Protein AF-A0A0R2FJ59-F1 (afdb_monomer_lite)

Secondary structure (DSSP, 8-state):
-HHHHHHHHHHHHHHHHHHHHHHHHH-BTTBS---HHHHHHHHHHHHHHHHHHHHHHHHHHH--HHHHHHHHHHHHHHHHHHHHHHHHHT--

Structure (mmCIF, N/CA/C/O backbone):
data_AF-A0A0R2FJ59-F1
#
_entry.id   AF-A0A0R2FJ59-F1
#
loop_
_atom_site.group_PDB
_atom_site.id
_atom_site.type_symbol
_atom_site.label_atom_id
_atom_site.label_alt_id
_atom_site.label_comp_id
_atom_site.label_asym_id
_atom_site.label_entity_id
_atom_site.label_seq_id
_atom_site.pdbx_PDB_ins_code
_atom_site.Cartn_x
_atom_site.Cartn_y
_atom_site.Cartn_z
_atom_site.occupancy
_atom_site.B_iso_or_equiv
_atom_site.auth_seq_id
_atom_site.auth_comp_id
_atom_site.auth_asym_id
_atom_site.auth_atom_id
_atom_site.pdbx_PDB_model_num
ATOM 1 N N . MET A 1 1 ? 11.947 -10.798 -17.089 1.00 60.53 1 MET A N 1
ATOM 2 C CA . MET A 1 1 ? 11.558 -11.306 -15.753 1.00 60.53 1 MET A CA 1
ATOM 3 C C . MET A 1 1 ? 11.199 -10.181 -14.784 1.00 60.53 1 MET A C 1
ATOM 5 O O . MET A 1 1 ? 10.077 -10.202 -14.306 1.00 60.53 1 MET A O 1
ATOM 9 N N . PHE A 1 2 ? 12.049 -9.167 -14.563 1.00 72.44 2 PHE A N 1
ATOM 10 C CA . PHE A 1 2 ? 11.782 -8.076 -13.600 1.00 72.44 2 PHE A CA 1
ATOM 11 C C . PHE A 1 2 ? 10.463 -7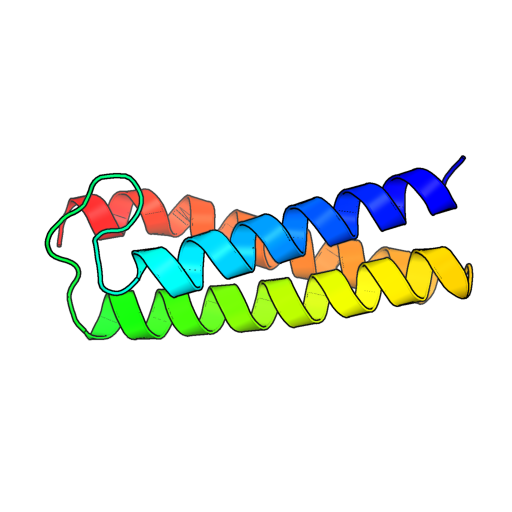.305 -13.809 1.00 72.44 2 PHE A C 1
ATOM 13 O O . PHE A 1 2 ? 9.749 -7.066 -12.842 1.00 72.44 2 PHE A O 1
ATOM 20 N N . ARG A 1 3 ? 10.060 -7.016 -15.058 1.00 82.44 3 ARG A N 1
ATOM 21 C CA . ARG A 1 3 ? 8.772 -6.343 -15.349 1.00 82.44 3 ARG A CA 1
ATOM 22 C C . ARG A 1 3 ? 7.560 -7.044 -14.738 1.00 82.44 3 ARG A C 1
ATOM 24 O O . ARG A 1 3 ? 6.711 -6.402 -14.135 1.00 82.44 3 ARG A O 1
ATOM 31 N N . VAL A 1 4 ? 7.486 -8.365 -14.902 1.00 87.44 4 VAL A N 1
ATOM 32 C CA . VAL A 1 4 ? 6.353 -9.169 -14.421 1.00 87.44 4 VAL A CA 1
ATOM 33 C C . VAL A 1 4 ? 6.297 -9.138 -12.895 1.00 87.44 4 VAL A C 1
ATOM 35 O O . VAL A 1 4 ? 5.215 -9.022 -12.333 1.00 87.44 4 VAL A O 1
ATOM 38 N N . VAL A 1 5 ? 7.458 -9.149 -12.231 1.00 89.69 5 VAL A N 1
ATOM 39 C CA . VAL A 1 5 ? 7.548 -9.018 -10.770 1.00 89.69 5 VAL A CA 1
ATOM 40 C C . VAL A 1 5 ? 6.985 -7.673 -10.313 1.00 89.69 5 VAL A C 1
ATOM 42 O O . VAL A 1 5 ? 6.167 -7.655 -9.404 1.00 89.69 5 VAL A O 1
ATOM 45 N N . PHE A 1 6 ? 7.343 -6.566 -10.969 1.00 89.56 6 PHE A N 1
ATOM 46 C CA . PHE A 1 6 ? 6.824 -5.238 -10.621 1.00 89.56 6 PHE A CA 1
ATOM 47 C C . PHE A 1 6 ? 5.324 -5.076 -10.889 1.00 89.56 6 PHE A C 1
ATOM 49 O O . PHE A 1 6 ? 4.636 -4.423 -10.109 1.00 89.56 6 PHE A O 1
ATOM 56 N N . ILE A 1 7 ? 4.795 -5.711 -11.938 1.00 90.12 7 ILE A N 1
ATOM 57 C CA . ILE A 1 7 ? 3.350 -5.730 -12.205 1.00 90.12 7 ILE A CA 1
ATOM 58 C C . ILE A 1 7 ? 2.614 -6.508 -11.108 1.00 90.12 7 ILE A C 1
ATOM 60 O O . ILE A 1 7 ? 1.647 -5.999 -10.546 1.00 90.12 7 ILE A O 1
ATOM 64 N N . ILE A 1 8 ? 3.086 -7.709 -10.755 1.00 93.38 8 ILE A N 1
ATOM 65 C CA . ILE A 1 8 ? 2.512 -8.496 -9.651 1.00 93.38 8 ILE A CA 1
ATOM 66 C C . ILE A 1 8 ? 2.614 -7.714 -8.338 1.00 93.38 8 ILE A C 1
ATOM 68 O O . ILE A 1 8 ? 1.656 -7.651 -7.573 1.00 93.38 8 ILE A O 1
ATOM 72 N N . PHE A 1 9 ? 3.753 -7.070 -8.093 1.00 91.69 9 PHE A N 1
ATOM 73 C CA . PHE A 1 9 ? 3.974 -6.258 -6.905 1.00 91.69 9 PHE A CA 1
ATOM 74 C C . PHE A 1 9 ? 2.995 -5.082 -6.825 1.00 91.69 9 PHE A C 1
ATOM 76 O O . PHE A 1 9 ? 2.376 -4.879 -5.784 1.00 91.69 9 PHE A O 1
ATOM 83 N N . ALA A 1 10 ? 2.764 -4.369 -7.932 1.00 93.25 10 ALA A N 1
ATOM 84 C CA . ALA A 1 10 ? 1.755 -3.316 -8.004 1.00 93.25 10 ALA A CA 1
ATOM 85 C C . ALA A 1 10 ? 0.349 -3.848 -7.680 1.00 93.25 10 ALA A C 1
ATOM 87 O O . ALA A 1 10 ? -0.376 -3.229 -6.905 1.00 93.25 10 ALA A O 1
ATOM 88 N N . VAL A 1 11 ? -0.017 -5.024 -8.205 1.00 95.25 11 VAL A N 1
ATOM 89 C CA . VAL A 1 11 ? -1.302 -5.674 -7.896 1.00 95.25 11 VAL A CA 1
ATOM 90 C C . VAL A 1 11 ? -1.431 -5.970 -6.401 1.00 95.25 11 VAL A C 1
ATOM 92 O O . VAL A 1 11 ? -2.478 -5.690 -5.817 1.00 95.25 11 VAL A O 1
ATOM 95 N N . VAL A 1 12 ? -0.376 -6.476 -5.755 1.00 94.31 12 VAL A N 1
ATOM 96 C CA . VAL A 1 12 ? -0.366 -6.718 -4.301 1.00 94.31 12 VAL A CA 1
ATOM 97 C C . VAL A 1 12 ? -0.554 -5.413 -3.523 1.00 94.31 12 VAL A C 1
ATOM 99 O O . VAL A 1 12 ? -1.381 -5.364 -2.614 1.00 94.31 12 VAL A O 1
ATOM 102 N N . LEU A 1 13 ? 0.150 -4.343 -3.899 1.00 93.69 13 LEU A N 1
ATOM 103 C CA . LEU A 1 13 ? 0.043 -3.036 -3.238 1.00 93.69 13 LEU A CA 1
ATOM 104 C C . LEU A 1 13 ? -1.358 -2.432 -3.382 1.00 93.69 13 LEU A C 1
ATOM 106 O O . LEU A 1 13 ? -1.922 -1.951 -2.400 1.00 93.69 13 LEU A O 1
ATOM 110 N N . PHE A 1 14 ? -1.955 -2.507 -4.573 1.00 95.19 14 PHE A N 1
ATOM 111 C CA . PHE A 1 14 ? -3.325 -2.042 -4.788 1.00 95.19 14 PHE A CA 1
ATOM 112 C C . PHE A 1 14 ? -4.348 -2.888 -4.038 1.00 95.19 14 PHE A C 1
ATOM 114 O O . PHE A 1 14 ? -5.281 -2.335 -3.462 1.00 95.19 14 PHE A O 1
ATOM 121 N N . THR A 1 15 ? -4.154 -4.206 -3.986 1.00 94.62 15 THR A N 1
ATOM 122 C CA . THR A 1 15 ? -5.012 -5.105 -3.203 1.00 94.62 15 THR A CA 1
ATOM 123 C C . THR A 1 15 ? -4.951 -4.749 -1.721 1.00 94.62 15 THR A C 1
ATOM 125 O O . THR A 1 15 ? -5.985 -4.667 -1.062 1.00 94.62 15 THR A O 1
ATOM 128 N N . LEU A 1 16 ? -3.755 -4.465 -1.199 1.00 91.81 16 LEU A N 1
ATOM 129 C CA . LEU A 1 16 ? -3.570 -4.060 0.190 1.00 91.81 16 LEU A CA 1
ATOM 130 C C . LEU A 1 16 ? -4.218 -2.699 0.477 1.00 91.81 16 LEU A C 1
ATOM 132 O O . LEU A 1 16 ? -4.922 -2.552 1.473 1.00 91.81 16 LEU A O 1
ATOM 136 N N . ALA A 1 17 ? -4.045 -1.720 -0.413 1.00 93.50 17 ALA A N 1
ATOM 137 C CA . ALA A 1 17 ? -4.703 -0.424 -0.291 1.00 93.50 17 ALA A CA 1
ATOM 138 C C . ALA A 1 17 ? -6.235 -0.544 -0.330 1.00 93.50 17 ALA A C 1
ATOM 140 O O . ALA A 1 17 ? -6.934 0.075 0.473 1.00 93.50 17 ALA A O 1
ATOM 141 N N . PHE A 1 18 ? -6.761 -1.367 -1.237 1.00 93.69 18 PHE A N 1
ATOM 142 C CA . PHE A 1 18 ? -8.190 -1.645 -1.346 1.00 93.69 18 PHE A CA 1
ATOM 143 C C . PHE A 1 18 ? -8.732 -2.320 -0.082 1.00 93.69 18 PHE A C 1
ATOM 145 O O . PHE A 1 18 ? -9.769 -1.922 0.449 1.00 93.69 18 PHE A O 1
ATOM 152 N N . TYR A 1 19 ? -7.999 -3.299 0.450 1.00 91.81 19 TYR A N 1
ATOM 153 C CA . TYR A 1 19 ? -8.352 -3.944 1.705 1.00 91.81 19 TYR A CA 1
ATOM 154 C C . TYR A 1 19 ? -8.415 -2.927 2.848 1.00 91.81 19 TYR A C 1
ATOM 156 O O . TYR A 1 19 ? -9.442 -2.845 3.518 1.00 91.81 19 TYR A O 1
ATOM 164 N N . ILE A 1 20 ? -7.368 -2.110 3.024 1.00 90.81 20 ILE A N 1
ATOM 165 C CA . ILE A 1 20 ? -7.302 -1.095 4.082 1.00 90.81 20 ILE A CA 1
ATOM 166 C C . ILE A 1 20 ? -8.453 -0.090 3.948 1.00 90.81 20 ILE A C 1
ATOM 168 O O . ILE A 1 20 ? -9.164 0.139 4.917 1.00 90.81 20 ILE A O 1
ATOM 172 N N . THR A 1 21 ? -8.690 0.472 2.760 1.00 89.69 21 THR A N 1
ATOM 173 C CA . THR A 1 21 ? -9.774 1.455 2.549 1.00 89.69 21 THR A CA 1
ATOM 174 C C . THR A 1 21 ? -11.163 0.887 2.816 1.00 89.69 21 THR A C 1
ATOM 176 O O . THR A 1 21 ? -12.008 1.581 3.376 1.00 89.69 21 THR A O 1
ATOM 179 N N . THR A 1 22 ? -11.399 -0.374 2.458 1.00 90.00 22 THR A N 1
ATOM 180 C CA . THR A 1 22 ? -12.692 -1.034 2.685 1.00 90.00 22 THR A CA 1
ATOM 181 C C . THR A 1 22 ? -12.891 -1.366 4.167 1.00 90.00 22 THR A C 1
ATOM 183 O O . THR A 1 22 ? -13.972 -1.169 4.721 1.00 90.00 22 THR A O 1
ATOM 186 N N . HIS A 1 23 ? -11.832 -1.823 4.835 1.00 87.94 23 HIS A N 1
ATOM 187 C CA . HIS A 1 23 ? -11.898 -2.352 6.197 1.00 87.94 23 HIS A CA 1
ATOM 188 C C . HIS A 1 23 ? -11.562 -1.322 7.281 1.00 87.94 23 HIS A C 1
ATOM 190 O O . HIS A 1 23 ? -11.807 -1.581 8.454 1.00 87.94 23 HIS A O 1
ATOM 196 N N . GLN A 1 24 ? -11.080 -0.124 6.936 1.00 83.00 24 GLN A N 1
ATOM 197 C CA . GLN A 1 24 ? -10.808 0.921 7.931 1.00 83.00 24 GLN A CA 1
ATOM 198 C C . GLN A 1 24 ? -12.072 1.358 8.690 1.00 83.00 24 GLN A C 1
ATOM 200 O O . 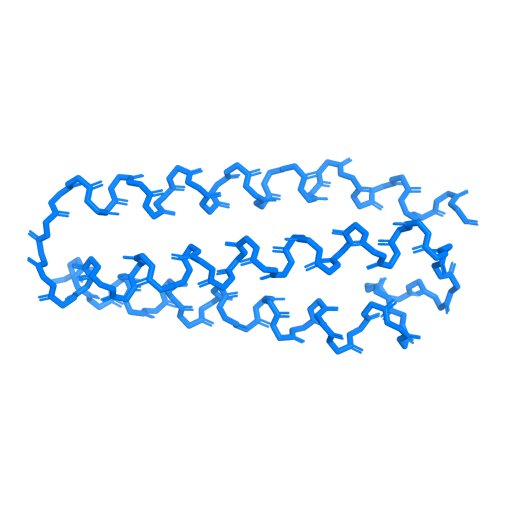GLN A 1 24 ? -11.958 1.801 9.823 1.00 83.00 24 GLN A O 1
ATOM 205 N N . HIS A 1 25 ? -13.267 1.225 8.096 1.00 79.06 25 HIS A N 1
ATOM 206 C CA . HIS A 1 25 ? -14.541 1.589 8.737 1.00 79.06 25 HIS A CA 1
ATOM 207 C C . HIS A 1 25 ? -15.371 0.385 9.199 1.00 79.06 25 HIS A C 1
ATOM 209 O O . HIS A 1 25 ? -16.223 0.537 10.067 1.00 79.06 25 HIS A O 1
ATOM 215 N N . GLN A 1 26 ? -15.148 -0.792 8.606 1.00 76.25 26 GLN A N 1
ATOM 216 C CA . GLN A 1 26 ? -15.915 -2.017 8.884 1.00 76.25 26 GLN A CA 1
ATOM 217 C C . GLN A 1 26 ? -15.187 -2.975 9.839 1.00 76.25 26 GLN A C 1
ATOM 219 O O . GLN A 1 26 ? -15.780 -3.935 10.319 1.00 76.25 26 GLN A O 1
ATOM 224 N N . GLY A 1 27 ? -13.913 -2.698 10.117 1.00 74.88 27 GLY A N 1
ATOM 225 C CA . GLY A 1 27 ? -13.060 -3.444 11.026 1.00 74.88 27 GLY A CA 1
ATOM 226 C C . GLY A 1 27 ? -11.823 -3.993 10.320 1.00 74.88 27 GLY A C 1
ATOM 227 O O . GLY A 1 27 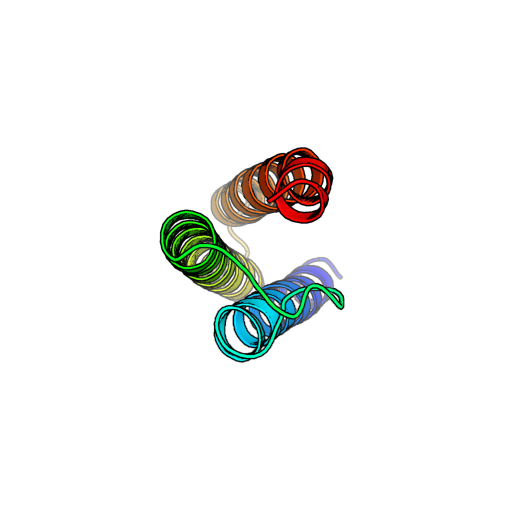? -11.918 -4.718 9.332 1.00 74.88 27 GLY A O 1
ATOM 228 N N . PHE A 1 28 ? -10.639 -3.638 10.818 1.00 81.12 28 PHE A N 1
ATOM 229 C CA . PHE A 1 28 ? -9.352 -3.966 10.198 1.00 81.12 28 PHE A CA 1
ATOM 230 C C . PHE A 1 28 ? -8.741 -5.192 10.874 1.00 81.12 28 PHE A C 1
ATOM 232 O O . PHE A 1 28 ? -8.546 -5.189 12.085 1.00 81.12 28 PHE A O 1
ATOM 239 N N . LEU A 1 29 ? -8.427 -6.239 10.101 1.00 81.25 29 LEU A N 1
ATOM 240 C CA . LEU A 1 29 ? -7.815 -7.484 10.610 1.00 81.25 29 LEU A CA 1
ATOM 241 C C . LEU A 1 29 ? -8.604 -8.141 11.765 1.00 81.25 29 LEU A C 1
ATOM 243 O O . LEU A 1 29 ? -8.016 -8.738 12.662 1.00 81.25 29 LEU A O 1
ATOM 247 N N . GLY A 1 30 ? -9.936 -8.035 11.742 1.00 77.94 30 GLY A N 1
ATOM 248 C CA . GLY A 1 30 ? -10.811 -8.582 12.787 1.00 77.94 30 GLY A CA 1
ATOM 249 C C . GLY A 1 30 ? -11.040 -7.657 13.988 1.00 77.94 30 GLY A C 1
ATOM 250 O O . GLY A 1 30 ? -11.692 -8.065 14.943 1.00 77.94 30 GLY A O 1
ATOM 251 N N . ILE A 1 31 ? -10.540 -6.418 13.951 1.00 78.56 31 ILE A N 1
ATOM 252 C CA . ILE A 1 31 ? -10.782 -5.402 14.985 1.00 78.56 31 ILE A CA 1
ATOM 253 C C . ILE A 1 31 ? -12.038 -4.610 14.616 1.00 78.56 31 ILE A C 1
ATOM 255 O O . ILE A 1 31 ? -11.981 -3.754 13.738 1.00 78.56 31 ILE A O 1
ATOM 259 N N . GLU A 1 32 ? -13.169 -4.882 15.270 1.00 72.50 32 GLU A N 1
ATOM 260 C CA . GLU A 1 32 ? -14.477 -4.289 14.924 1.00 72.50 32 GLU A CA 1
ATOM 261 C C . GLU A 1 32 ? -14.625 -2.806 15.310 1.00 72.50 32 GLU A C 1
ATOM 263 O O . GLU A 1 32 ? -15.420 -2.085 14.708 1.00 72.50 32 GLU A O 1
ATOM 268 N N . LYS A 1 33 ? -13.866 -2.322 16.302 1.00 75.50 33 LYS A N 1
ATOM 269 C CA . LYS A 1 33 ? -13.935 -0.934 16.786 1.00 75.50 33 LYS A CA 1
ATOM 270 C C . LYS A 1 33 ? -12.570 -0.271 16.739 1.00 75.50 33 LYS A C 1
ATOM 272 O O . LYS A 1 33 ? -11.820 -0.306 17.701 1.00 75.50 33 LYS A O 1
ATOM 277 N N . LEU A 1 34 ? -12.269 0.371 15.618 1.00 80.94 34 LEU A N 1
ATOM 278 C CA . LEU A 1 34 ? -11.096 1.236 15.502 1.00 80.94 34 LEU A CA 1
ATOM 279 C C . LEU A 1 34 ? -11.477 2.664 15.874 1.00 80.94 34 LEU A C 1
ATOM 281 O O . LEU A 1 34 ? -12.488 3.180 15.384 1.00 80.94 34 LEU A O 1
ATOM 285 N N . SER A 1 35 ? -10.640 3.322 16.675 1.00 85.31 35 SER A N 1
ATOM 286 C CA . SER A 1 35 ? -10.764 4.754 16.949 1.00 85.31 35 SER A CA 1
ATOM 287 C C . SER A 1 35 ? -10.692 5.570 15.650 1.00 85.31 35 SER A C 1
ATOM 289 O O . SER A 1 35 ? -9.979 5.201 14.715 1.00 85.31 35 SER A O 1
ATOM 291 N N . GLU A 1 36 ? -11.389 6.712 15.567 1.00 85.44 36 GLU A N 1
ATOM 292 C CA . GLU A 1 36 ? -11.342 7.574 14.368 1.00 85.44 36 GLU A CA 1
ATOM 293 C C . GLU A 1 36 ? -9.909 7.972 13.977 1.00 85.44 36 GLU A C 1
ATOM 295 O O . GLU A 1 36 ? -9.601 8.133 12.794 1.00 85.44 36 GLU A O 1
ATOM 300 N N . ALA A 1 37 ? -9.024 8.123 14.968 1.00 85.50 37 ALA A N 1
ATOM 301 C CA . ALA A 1 37 ? -7.612 8.408 14.748 1.00 85.50 37 ALA A CA 1
ATOM 302 C C . ALA A 1 37 ? -6.925 7.265 13.984 1.00 85.50 37 ALA A C 1
ATOM 304 O O . ALA A 1 37 ? -6.263 7.519 12.974 1.00 85.50 37 ALA A O 1
ATOM 305 N N . THR A 1 38 ? -7.152 6.020 14.408 1.00 86.50 38 THR A N 1
ATOM 306 C CA . THR A 1 38 ? -6.631 4.814 13.756 1.00 86.50 38 THR A CA 1
ATOM 307 C C . THR A 1 38 ? -7.220 4.625 12.355 1.00 86.50 38 THR A C 1
ATOM 309 O O . THR A 1 38 ? -6.481 4.331 11.417 1.00 86.50 38 THR A O 1
ATOM 312 N N . GLN A 1 39 ? -8.517 4.889 12.155 1.00 87.81 39 GLN A N 1
ATOM 313 C CA . GLN A 1 39 ? -9.136 4.831 10.820 1.00 87.81 39 GLN A CA 1
ATOM 314 C C . GLN A 1 39 ? -8.508 5.844 9.851 1.00 87.81 39 GLN A C 1
ATOM 316 O O . GLN A 1 39 ? -8.172 5.505 8.716 1.00 87.81 39 GLN A O 1
ATOM 321 N N . ARG A 1 40 ? -8.298 7.092 10.298 1.00 88.69 40 ARG A N 1
ATOM 322 C CA . ARG A 1 40 ? -7.626 8.127 9.491 1.00 88.69 40 ARG A CA 1
ATOM 323 C C . ARG A 1 40 ? -6.179 7.758 9.189 1.00 88.69 40 ARG A C 1
ATOM 325 O O . ARG A 1 40 ? -5.686 8.070 8.106 1.00 88.69 40 ARG A O 1
ATOM 332 N N . GLU A 1 41 ? -5.491 7.127 10.133 1.00 89.81 41 GLU A N 1
ATOM 333 C CA . GLU A 1 41 ? -4.129 6.655 9.921 1.00 89.81 41 GLU A CA 1
ATOM 334 C C . GLU A 1 41 ? -4.070 5.537 8.873 1.00 89.81 41 GLU A C 1
ATOM 336 O O . GLU A 1 41 ? -3.287 5.627 7.927 1.00 89.81 41 GLU A O 1
ATOM 341 N N . LEU A 1 42 ? -4.936 4.530 8.985 1.00 89.50 42 LEU A N 1
ATOM 342 C CA . LEU A 1 42 ? -5.079 3.466 7.991 1.00 89.50 42 LEU A CA 1
ATOM 343 C C . LEU A 1 42 ? -5.373 4.038 6.599 1.00 89.50 42 LEU A C 1
ATOM 345 O O . LEU A 1 42 ? -4.723 3.652 5.627 1.00 89.50 42 LEU A O 1
ATOM 349 N N . GLY A 1 43 ? -6.243 5.045 6.504 1.00 90.44 43 GLY A N 1
ATOM 350 C CA . GLY A 1 43 ? -6.491 5.759 5.252 1.00 90.44 43 GLY A CA 1
ATOM 351 C C . GLY A 1 43 ? -5.229 6.394 4.656 1.00 90.44 43 GLY A C 1
ATOM 352 O O . GLY A 1 43 ? -5.012 6.320 3.446 1.00 90.44 43 GLY A O 1
ATOM 353 N N . ARG A 1 44 ? -4.336 6.956 5.485 1.00 92.44 44 ARG A N 1
ATOM 354 C CA . ARG A 1 44 ? -3.035 7.473 5.016 1.00 92.44 44 ARG A CA 1
ATOM 355 C C . ARG A 1 44 ? -2.146 6.351 4.491 1.00 92.44 44 ARG A C 1
ATOM 357 O O . ARG A 1 44 ? -1.548 6.518 3.431 1.00 92.44 44 ARG A O 1
ATOM 364 N N . PHE A 1 45 ? -2.085 5.210 5.179 1.00 91.44 45 PHE A N 1
ATOM 365 C CA . PHE A 1 45 ? -1.338 4.048 4.689 1.00 91.44 45 PHE A CA 1
ATOM 366 C C . PHE A 1 45 ? -1.868 3.553 3.347 1.00 91.44 45 PHE A C 1
ATOM 368 O O . PHE A 1 45 ? -1.074 3.307 2.442 1.00 91.44 45 PHE A O 1
ATOM 375 N N . ALA A 1 46 ? -3.189 3.471 3.177 1.00 92.81 46 ALA A N 1
ATOM 376 C CA . ALA A 1 46 ? -3.782 3.097 1.900 1.00 92.81 46 ALA A CA 1
ATOM 377 C C . ALA A 1 46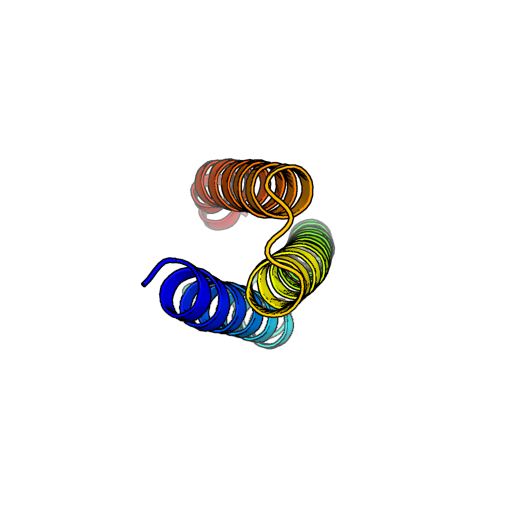 ? -3.349 4.030 0.762 1.00 92.81 46 ALA A C 1
ATOM 379 O O . ALA A 1 46 ? -2.952 3.553 -0.299 1.00 92.81 46 ALA A O 1
ATOM 380 N N . VAL A 1 47 ? -3.355 5.348 0.988 1.00 93.81 47 VAL A N 1
ATOM 381 C CA . VAL A 1 47 ? -2.872 6.324 -0.002 1.00 93.81 47 VAL A CA 1
ATOM 382 C C . VAL A 1 47 ? -1.399 6.087 -0.340 1.00 93.81 47 VAL A C 1
ATOM 384 O O . VAL A 1 47 ? -1.035 6.090 -1.515 1.00 93.81 47 VAL A O 1
ATOM 387 N N . VAL A 1 48 ? -0.552 5.824 0.659 1.00 93.62 48 VAL A N 1
ATOM 388 C CA . VAL A 1 48 ? 0.867 5.519 0.424 1.00 93.62 48 VAL A CA 1
ATOM 389 C C . VAL A 1 48 ? 1.032 4.242 -0.405 1.00 93.62 48 VAL A C 1
ATOM 391 O O . VAL A 1 48 ? 1.824 4.240 -1.345 1.00 93.62 48 VAL A O 1
ATOM 394 N N . PHE A 1 49 ? 0.261 3.185 -0.134 1.00 93.44 49 PHE A N 1
ATOM 395 C CA . PHE A 1 49 ? 0.291 1.961 -0.943 1.00 93.44 49 PHE A CA 1
ATOM 396 C C . PHE A 1 49 ? -0.206 2.177 -2.375 1.00 93.44 49 PHE A C 1
ATOM 398 O O . PHE A 1 49 ? 0.358 1.587 -3.293 1.00 93.44 49 PHE A O 1
ATOM 405 N N . ILE A 1 50 ? -1.193 3.051 -2.598 1.00 94.88 50 ILE A N 1
ATOM 406 C CA . ILE A 1 50 ? -1.620 3.439 -3.953 1.00 94.88 50 ILE A CA 1
ATOM 407 C C . ILE A 1 50 ? -0.473 4.134 -4.687 1.00 94.88 50 ILE A C 1
ATOM 409 O O . ILE A 1 50 ? -0.152 3.758 -5.812 1.00 94.88 50 ILE A O 1
ATOM 413 N N . ILE A 1 51 ? 0.180 5.113 -4.052 1.00 93.62 51 ILE A N 1
ATOM 414 C CA . ILE A 1 51 ? 1.327 5.821 -4.641 1.00 93.62 51 ILE A CA 1
ATOM 415 C C . ILE A 1 51 ? 2.450 4.828 -4.963 1.00 93.62 51 ILE A C 1
ATOM 417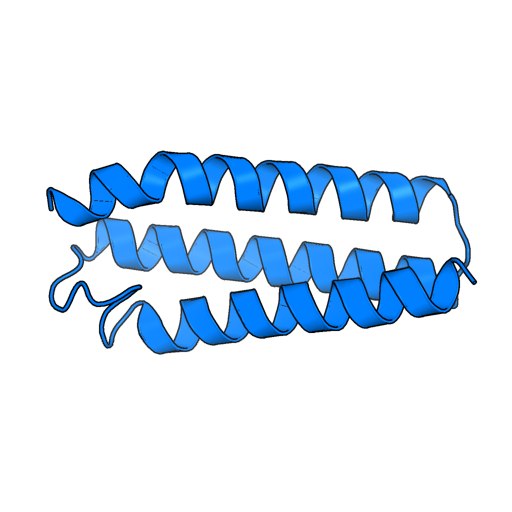 O O . ILE A 1 51 ? 3.001 4.846 -6.063 1.00 93.62 51 ILE A O 1
ATOM 421 N N . ALA A 1 52 ? 2.755 3.921 -4.037 1.00 92.81 52 ALA A N 1
ATOM 422 C CA . ALA A 1 52 ? 3.781 2.908 -4.229 1.00 92.81 52 ALA A CA 1
ATOM 423 C C . ALA A 1 52 ? 3.424 1.918 -5.355 1.00 92.81 52 ALA A C 1
ATOM 425 O O . ALA A 1 52 ? 4.284 1.571 -6.162 1.00 92.81 52 ALA A O 1
ATOM 426 N N . GLY A 1 53 ? 2.150 1.525 -5.465 1.00 92.38 53 GLY A N 1
ATOM 427 C CA . GLY A 1 53 ? 1.633 0.693 -6.551 1.00 92.38 53 GLY A CA 1
ATOM 428 C C . GLY A 1 53 ? 1.731 1.378 -7.913 1.00 92.38 53 GLY A C 1
ATOM 429 O O . GLY A 1 53 ? 2.140 0.749 -8.887 1.00 92.38 53 GLY A O 1
ATOM 430 N N . LEU A 1 54 ? 1.444 2.681 -7.985 1.00 94.06 54 LEU A N 1
ATOM 431 C CA . LEU A 1 54 ? 1.619 3.477 -9.204 1.00 94.06 54 LEU A CA 1
ATOM 432 C C . LEU A 1 54 ? 3.094 3.576 -9.610 1.00 94.06 54 LEU A C 1
ATOM 434 O O . LEU A 1 54 ? 3.410 3.418 -10.788 1.00 94.06 54 LEU A O 1
ATOM 438 N N . LEU A 1 55 ? 4.000 3.776 -8.648 1.00 92.38 55 LEU A N 1
ATOM 439 C CA . LEU A 1 55 ? 5.444 3.765 -8.900 1.00 92.38 55 LEU A CA 1
ATOM 440 C C . LEU A 1 55 ? 5.922 2.391 -9.384 1.00 92.38 55 LEU A C 1
ATOM 442 O O . LEU A 1 55 ? 6.690 2.320 -10.340 1.00 92.38 55 LEU A O 1
ATOM 446 N N . ALA A 1 56 ? 5.439 1.304 -8.776 1.00 90.62 56 ALA A N 1
ATOM 447 C CA . ALA A 1 56 ? 5.761 -0.060 -9.189 1.00 90.62 56 ALA A CA 1
ATOM 448 C C . ALA A 1 56 ? 5.244 -0.368 -10.604 1.00 90.62 56 ALA A C 1
ATOM 450 O O . ALA A 1 56 ? 5.962 -0.953 -11.415 1.00 90.62 56 ALA A O 1
ATOM 451 N N . LEU A 1 57 ? 4.028 0.077 -10.934 1.00 92.75 57 LEU A N 1
ATOM 452 C CA . LEU A 1 57 ? 3.461 -0.065 -12.272 1.00 92.75 57 LEU A CA 1
ATOM 453 C C . LEU A 1 57 ? 4.274 0.731 -13.303 1.00 92.75 57 LEU A C 1
ATOM 455 O O . LEU A 1 57 ? 4.637 0.196 -14.351 1.00 92.75 57 LEU A O 1
ATOM 459 N N . ALA A 1 58 ? 4.616 1.983 -12.984 1.00 90.06 58 ALA A N 1
ATOM 460 C CA . ALA A 1 58 ? 5.464 2.822 -13.824 1.00 90.06 58 ALA A CA 1
ATOM 461 C C . ALA A 1 58 ? 6.848 2.191 -14.036 1.00 90.06 58 ALA A C 1
ATOM 463 O O . ALA A 1 58 ? 7.331 2.152 -15.166 1.00 90.06 58 ALA A O 1
ATOM 464 N N . ALA A 1 59 ? 7.452 1.623 -12.988 1.00 88.19 59 ALA A N 1
ATOM 465 C CA . ALA A 1 59 ? 8.718 0.901 -13.068 1.00 88.19 59 ALA A CA 1
ATOM 466 C C . ALA A 1 59 ? 8.627 -0.327 -13.994 1.00 88.19 59 ALA A C 1
ATOM 468 O O . ALA A 1 59 ? 9.483 -0.521 -14.859 1.00 88.19 59 ALA A O 1
ATOM 469 N N . GLY A 1 60 ? 7.546 -1.109 -13.889 1.00 86.44 60 GLY A N 1
ATOM 470 C CA . GLY A 1 60 ? 7.299 -2.274 -14.745 1.00 86.44 60 GLY A CA 1
ATOM 471 C C . GLY A 1 60 ? 7.154 -1.937 -16.236 1.00 86.44 60 GLY A C 1
ATOM 472 O O . GLY A 1 60 ? 7.518 -2.754 -17.086 1.00 86.44 60 GLY A O 1
ATOM 473 N N . ILE A 1 61 ? 6.672 -0.733 -16.564 1.00 87.94 61 ILE A N 1
ATOM 474 C CA . ILE A 1 61 ? 6.502 -0.258 -17.947 1.00 87.94 61 ILE A CA 1
ATOM 475 C C . ILE A 1 61 ? 7.788 0.413 -18.459 1.00 87.94 61 ILE A C 1
ATOM 477 O O . ILE A 1 61 ? 8.308 0.035 -19.511 1.00 87.94 61 ILE A O 1
ATOM 481 N N . LEU A 1 62 ? 8.317 1.382 -17.706 1.00 85.00 62 LEU A N 1
ATOM 482 C CA . LEU A 1 62 ? 9.404 2.275 -18.123 1.00 85.00 62 LEU A CA 1
ATOM 483 C C . LEU A 1 62 ? 10.815 1.705 -17.893 1.00 85.00 62 LEU A C 1
ATOM 485 O O . LEU A 1 62 ? 11.774 2.302 -18.377 1.00 85.00 62 LE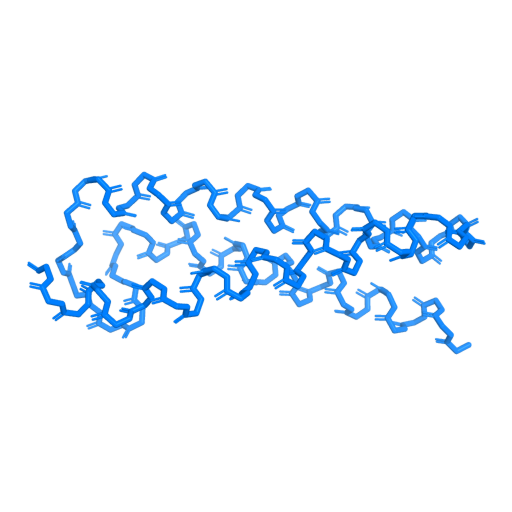U A O 1
ATOM 489 N N . LEU A 1 63 ? 10.966 0.575 -17.181 1.00 71.31 63 LEU A N 1
ATOM 490 C CA . LEU A 1 63 ? 12.256 -0.093 -16.899 1.00 71.31 63 LEU A CA 1
ATOM 491 C C . LEU A 1 63 ? 13.354 0.842 -16.370 1.00 71.31 63 LEU A C 1
ATOM 493 O O . LEU A 1 63 ? 14.518 0.772 -16.766 1.00 71.31 63 LEU A O 1
ATOM 497 N N . THR A 1 64 ? 12.985 1.767 -15.495 1.00 80.69 64 THR A N 1
ATOM 498 C CA . THR A 1 64 ? 13.913 2.767 -14.968 1.00 80.69 64 THR A CA 1
ATOM 499 C C . THR A 1 64 ? 14.330 2.362 -13.560 1.00 80.69 64 THR A C 1
ATOM 501 O O . THR A 1 64 ? 13.515 2.381 -12.641 1.00 80.69 64 THR A O 1
ATOM 504 N N . GLY A 1 65 ? 15.606 2.012 -13.368 1.00 81.56 65 GLY A N 1
ATOM 505 C CA . GLY A 1 65 ? 16.094 1.450 -12.097 1.00 81.56 65 GLY A CA 1
ATOM 506 C C . GLY A 1 65 ? 15.889 2.351 -10.868 1.00 81.56 65 GLY A C 1
ATOM 507 O O . GLY A 1 65 ? 15.730 1.858 -9.756 1.00 81.56 65 GLY A O 1
ATOM 508 N N . TRP A 1 66 ? 15.821 3.674 -11.046 1.00 85.25 66 TRP A N 1
ATOM 509 C CA . TRP A 1 66 ? 15.519 4.596 -9.944 1.00 85.25 66 TRP A CA 1
ATOM 510 C C . TRP A 1 66 ? 14.040 4.545 -9.512 1.00 85.25 66 TRP A C 1
ATOM 512 O O . TRP A 1 66 ? 13.756 4.683 -8.323 1.00 85.25 66 TRP A O 1
ATOM 522 N N . LEU A 1 67 ? 13.103 4.294 -10.441 1.00 85.38 67 LEU A N 1
ATOM 523 C CA . LEU A 1 67 ? 11.684 4.077 -10.123 1.00 85.38 67 LEU A CA 1
ATOM 524 C C . LEU A 1 67 ? 11.486 2.748 -9.399 1.00 85.38 67 LEU A C 1
ATOM 526 O O . LEU A 1 67 ? 10.717 2.686 -8.444 1.00 85.38 67 LEU A O 1
ATOM 530 N N . GLU A 1 68 ? 12.209 1.710 -9.823 1.00 86.62 68 GLU A N 1
ATOM 531 C CA . GLU A 1 68 ? 12.231 0.414 -9.141 1.00 86.62 68 GLU A CA 1
ATOM 532 C C . GLU A 1 68 ? 12.673 0.578 -7.681 1.00 86.62 68 GLU A C 1
ATOM 534 O O . GLU A 1 68 ? 11.967 0.152 -6.766 1.00 86.62 68 GLU A O 1
ATOM 539 N N . ALA A 1 69 ? 13.794 1.271 -7.451 1.00 89.00 69 ALA A N 1
ATOM 540 C CA . ALA A 1 69 ? 14.297 1.544 -6.109 1.00 89.00 69 ALA A CA 1
ATOM 541 C C . ALA A 1 69 ? 13.296 2.349 -5.265 1.00 89.00 69 ALA A C 1
ATOM 543 O O . ALA A 1 69 ? 13.020 1.975 -4.126 1.00 89.00 69 ALA A O 1
ATOM 544 N N . LEU A 1 70 ? 12.707 3.417 -5.814 1.00 89.44 70 LEU A N 1
ATOM 545 C CA . LEU A 1 70 ? 11.706 4.216 -5.100 1.00 89.44 70 LEU A CA 1
ATOM 546 C C . LEU A 1 70 ? 10.462 3.405 -4.742 1.00 89.44 70 LEU A C 1
ATOM 548 O O . LEU A 1 70 ? 10.011 3.463 -3.600 1.00 89.44 70 LEU A O 1
ATOM 552 N N . ALA A 1 71 ? 9.922 2.634 -5.687 1.00 88.12 71 ALA A N 1
ATOM 553 C CA . ALA A 1 71 ? 8.754 1.795 -5.449 1.00 88.12 71 ALA A CA 1
ATOM 554 C C . ALA A 1 71 ? 9.019 0.793 -4.317 1.00 88.12 71 ALA A C 1
ATOM 556 O O . ALA A 1 71 ? 8.184 0.638 -3.425 1.00 88.12 71 ALA A O 1
ATOM 557 N N . LEU A 1 72 ? 10.195 0.160 -4.313 1.00 90.50 72 LEU A N 1
ATOM 558 C CA . LEU A 1 72 ? 10.595 -0.782 -3.270 1.00 90.50 72 LEU A CA 1
ATOM 559 C C . LEU A 1 72 ? 10.775 -0.098 -1.912 1.00 90.50 72 LEU A C 1
ATOM 561 O O . LEU A 1 72 ? 10.220 -0.573 -0.924 1.00 90.50 72 LEU A O 1
ATOM 565 N N . ILE A 1 73 ? 11.496 1.025 -1.855 1.00 92.31 73 ILE A N 1
ATOM 566 C CA . ILE A 1 73 ? 11.763 1.752 -0.605 1.00 92.31 73 ILE A CA 1
ATOM 567 C C . ILE A 1 73 ? 10.457 2.254 0.016 1.00 92.31 73 ILE A C 1
ATOM 569 O O . ILE A 1 73 ? 10.202 2.006 1.194 1.00 92.31 73 ILE A O 1
ATOM 573 N N . VAL A 1 74 ? 9.607 2.921 -0.771 1.00 91.19 74 VAL A N 1
ATOM 574 C CA . VAL A 1 74 ? 8.334 3.470 -0.279 1.00 91.19 74 VAL A CA 1
ATOM 575 C C . VAL A 1 74 ? 7.417 2.346 0.201 1.00 91.19 74 VAL A C 1
ATOM 577 O O . VAL A 1 74 ? 6.870 2.435 1.299 1.00 91.19 74 VAL A O 1
ATOM 580 N N . SER A 1 75 ? 7.293 1.263 -0.573 1.00 87.06 75 SER A N 1
ATOM 581 C CA . SER A 1 75 ? 6.465 0.112 -0.192 1.00 87.06 75 SER A CA 1
ATOM 582 C C . SER A 1 75 ? 6.968 -0.572 1.076 1.00 87.06 75 SER A C 1
ATOM 584 O O . SER A 1 75 ? 6.170 -0.886 1.956 1.00 87.06 75 SER A O 1
ATOM 586 N N . ALA A 1 76 ? 8.281 -0.795 1.189 1.00 91.44 76 ALA A N 1
ATOM 587 C CA . ALA A 1 76 ? 8.887 -1.463 2.336 1.00 91.44 76 ALA A CA 1
ATOM 588 C C . ALA A 1 76 ? 8.738 -0.635 3.616 1.00 91.44 76 ALA A C 1
ATOM 590 O O . ALA A 1 76 ? 8.390 -1.183 4.661 1.00 91.44 76 ALA A O 1
ATOM 591 N N . LEU A 1 77 ? 8.937 0.684 3.533 1.00 91.75 77 LEU A N 1
ATOM 592 C CA . LEU A 1 77 ? 8.719 1.583 4.664 1.00 91.75 77 LEU A CA 1
ATOM 593 C C . LEU A 1 77 ? 7.244 1.610 5.074 1.00 91.75 77 LEU A C 1
ATOM 595 O O . LEU A 1 77 ? 6.941 1.465 6.255 1.00 91.75 77 LEU A O 1
ATOM 599 N N . ALA A 1 78 ? 6.321 1.735 4.118 1.00 89.75 78 ALA A N 1
ATOM 600 C CA . ALA A 1 78 ? 4.889 1.752 4.406 1.00 89.75 78 ALA A CA 1
ATOM 601 C C . ALA A 1 78 ? 4.414 0.443 5.055 1.00 89.75 78 ALA A C 1
ATOM 603 O O . ALA A 1 78 ? 3.754 0.474 6.093 1.00 89.75 78 ALA A O 1
ATOM 604 N N . ALA A 1 79 ? 4.798 -0.705 4.488 1.00 89.25 79 ALA A N 1
ATOM 605 C CA . ALA A 1 79 ? 4.466 -2.024 5.020 1.00 89.25 79 ALA A CA 1
ATOM 606 C C . ALA A 1 79 ? 5.111 -2.279 6.387 1.00 89.25 79 ALA A C 1
ATOM 608 O O . ALA A 1 79 ? 4.444 -2.778 7.291 1.00 89.25 79 ALA A O 1
ATOM 609 N N . GLY A 1 80 ? 6.379 -1.899 6.557 1.00 90.94 80 GLY A N 1
ATOM 610 C CA . GLY A 1 80 ? 7.098 -2.041 7.819 1.00 90.94 80 GLY A CA 1
ATOM 611 C C . GLY A 1 80 ? 6.464 -1.219 8.939 1.00 90.94 80 GLY A C 1
ATOM 612 O O . GLY A 1 80 ? 6.184 -1.754 10.008 1.00 90.94 80 GLY A O 1
ATOM 613 N N . ILE A 1 81 ? 6.173 0.062 8.689 1.00 91.38 81 ILE A N 1
ATOM 614 C CA . ILE A 1 81 ? 5.540 0.932 9.690 1.00 91.38 81 ILE A CA 1
ATOM 615 C C . ILE A 1 81 ? 4.119 0.446 9.999 1.00 91.38 81 ILE A C 1
ATOM 617 O O . ILE A 1 81 ? 3.760 0.376 11.174 1.00 91.38 81 ILE A O 1
ATOM 621 N N . LEU A 1 82 ? 3.329 0.065 8.987 1.00 88.75 82 LEU A N 1
ATOM 622 C CA . LEU A 1 82 ? 1.996 -0.492 9.218 1.00 88.75 82 LEU A CA 1
ATOM 623 C C . LEU A 1 82 ? 2.082 -1.741 10.104 1.00 88.75 82 LEU A C 1
ATOM 625 O O . LEU A 1 82 ? 1.395 -1.806 11.118 1.00 88.75 82 LEU A O 1
ATOM 629 N N . GLY A 1 83 ? 2.966 -2.688 9.770 1.00 87.81 83 GLY A N 1
ATOM 630 C CA . GLY A 1 83 ? 3.178 -3.922 10.531 1.00 87.81 83 GLY A CA 1
ATOM 631 C C . GLY A 1 83 ? 3.572 -3.679 11.990 1.00 87.81 83 GLY A C 1
ATOM 632 O O . GLY A 1 83 ? 3.072 -4.363 12.879 1.00 87.81 83 GLY A O 1
ATOM 633 N N . LEU A 1 84 ? 4.399 -2.662 12.253 1.00 89.75 84 LEU A N 1
ATOM 634 C CA . LEU A 1 84 ? 4.761 -2.246 13.613 1.00 89.75 84 LEU A CA 1
ATOM 635 C C . LEU A 1 84 ? 3.595 -1.611 14.381 1.00 89.75 84 LEU A C 1
ATOM 637 O O . LEU A 1 84 ? 3.572 -1.689 15.608 1.00 89.75 84 LEU A O 1
ATOM 641 N N . ARG A 1 85 ? 2.639 -0.985 13.685 1.00 86.94 85 ARG A N 1
ATOM 642 C CA . ARG A 1 85 ? 1.473 -0.344 14.306 1.00 86.94 85 ARG A CA 1
ATOM 643 C C . ARG A 1 85 ? 0.273 -1.268 14.493 1.00 86.94 85 ARG A C 1
ATOM 645 O O . ARG A 1 85 ? -0.538 -0.989 15.376 1.00 86.94 85 ARG A O 1
ATOM 652 N N . VAL A 1 86 ? 0.178 -2.382 13.762 1.00 84.12 86 VAL A N 1
ATOM 653 C CA . VAL A 1 86 ? -0.908 -3.369 13.940 1.00 84.12 86 VAL A CA 1
ATOM 654 C C . VAL A 1 86 ? -1.113 -3.786 15.411 1.00 84.12 86 VAL A C 1
ATOM 656 O O . VAL A 1 86 ? -2.255 -3.756 15.865 1.00 84.12 86 VAL A O 1
ATOM 659 N N . PRO A 1 87 ? -0.068 -4.105 16.207 1.00 82.88 87 PRO A N 1
ATOM 660 C CA . PRO A 1 87 ? -0.246 -4.497 17.609 1.00 82.88 87 PRO A CA 1
ATOM 661 C C . PRO A 1 87 ? -0.824 -3.396 18.504 1.00 82.88 87 PRO A C 1
ATOM 663 O O . PRO A 1 87 ? -1.445 -3.696 19.520 1.00 82.88 87 PRO A O 1
ATOM 666 N N . THR A 1 88 ? -0.603 -2.127 18.158 1.00 82.44 88 THR A N 1
ATOM 667 C CA . THR A 1 88 ? -1.194 -0.979 18.861 1.00 82.44 88 THR A CA 1
ATOM 668 C C . THR A 1 88 ? -2.687 -0.859 18.585 1.00 82.44 88 THR A C 1
ATOM 670 O O . THR A 1 88 ? -3.427 -0.527 19.498 1.00 82.44 88 THR A O 1
ATOM 673 N N . TYR A 1 89 ? -3.140 -1.203 17.377 1.00 81.00 89 TYR A N 1
ATOM 674 C CA . TYR A 1 89 ? -4.562 -1.162 17.018 1.00 81.00 89 TYR A CA 1
ATOM 675 C C . TYR A 1 89 ? -5.392 -2.220 17.755 1.00 81.00 89 TYR A C 1
ATOM 677 O O . TYR A 1 89 ? -6.585 -2.031 17.934 1.00 81.00 89 TYR A O 1
ATOM 685 N N . LEU A 1 90 ? -4.766 -3.315 18.208 1.00 75.44 90 LEU A N 1
ATOM 686 C CA . LEU A 1 90 ? -5.411 -4.350 19.031 1.00 75.44 90 LEU A CA 1
ATOM 687 C C . LEU A 1 90 ? -5.659 -3.915 20.485 1.00 75.44 90 LEU A C 1
ATOM 689 O O . LEU A 1 90 ? -6.331 -4.631 21.224 1.00 75.44 90 LEU A O 1
ATOM 693 N N . LYS A 1 91 ? -5.030 -2.819 20.924 1.00 71.38 91 LYS A N 1
ATOM 694 C CA . LYS A 1 91 ? -5.117 -2.301 22.298 1.00 71.38 91 LYS A CA 1
ATOM 695 C C . LYS A 1 91 ? -6.027 -1.076 22.421 1.00 71.38 91 LYS A C 1
ATOM 697 O O . LYS A 1 91 ? -6.266 -0.654 23.551 1.00 71.38 91 LYS A O 1
ATOM 702 N N . ASP A 1 92 ? -6.448 -0.515 21.288 1.00 56.88 92 ASP A N 1
ATOM 703 C CA . ASP A 1 92 ? -7.499 0.506 21.179 1.00 56.88 92 ASP A CA 1
ATOM 704 C C . ASP A 1 92 ? -8.880 -0.147 21.375 1.00 56.88 92 ASP A C 1
ATOM 706 O O . ASP A 1 92 ? -9.743 0.491 22.021 1.00 56.88 92 ASP A O 1
#

Sequence (92 aa):
MFRVVFIIFAVVLFTLAFYITTHQHQGFLGIEKLSEATQRELGRFAVVFIIAGLLALAAGILLTGWLEALALIVSALAAGILGLRVPTYLKD

pLDDT: mean 86.87, std 7.28, range [56.88, 95.25]

Foldseek 3Di:
DLLVVLLVLLVVLLVQLVLLLVDLQCHHPNHRDFDPVSSVVSNVLSVLSNVLSVLSNCCSVVVDVVSVVVSVVSVCVSVVVVVVCVVVRVVD

Organism: NCBI:txid1423730

Radius of gyration: 14.21 Å; chains: 1; bounding box: 32×20×40 Å